Protein AF-A0A397RWB7-F1 (afdb_monomer_lite)

Foldseek 3Di:
DDLVVLVVLLVVCVVPPDPVSLVVCLVCVVVVLVNLQPPDPVSVLSCLVCLLVNLLVNVDPSSLVSNVNSLVPDPDPPRPNVSSVVSSVNSVVSRPPPPD

Sequence (100 aa):
MTKNEIKEVVDMALKDADINLLSYLVSDIKSTIEFVLESTDLEFNQMADYFEDIAYMSQSKEFVEAIRTRFINMEDHSLDLKYICEQINYAEEVFPQEEY

Radius of gyration: 13.01 Å; chains: 1; bounding box: 28×32×33 Å

pLDDT: mean 77.1, std 13.11, range [43.25, 93.75]

Organism: NCBI:txid2088

Secondary structure (DSSP, 8-state):
--HHHHHHHHHHHTTS--HHHHHHHHHTHHHHHHHHHH--HHHHHHHGGGHHHHHHHHT-HHHHHHHHHHHHT-S---S-HHHHHHHHHHHHHHS-----

Structure (mmCIF, N/CA/C/O backbone):
data_AF-A0A397RWB7-F1
#
_entry.id   AF-A0A397RWB7-F1
#
loop_
_atom_site.group_PDB
_atom_site.id
_atom_site.type_symbol
_atom_site.label_atom_id
_atom_site.label_alt_id
_atom_site.label_comp_id
_atom_site.label_asym_id
_atom_site.label_entity_id
_atom_site.label_seq_id
_atom_site.pdbx_PDB_ins_code
_atom_site.Cartn_x
_atom_site.Cartn_y
_atom_site.Cartn_z
_atom_site.occupancy
_atom_site.B_iso_or_equiv
_atom_site.auth_seq_id
_atom_site.auth_comp_id
_atom_site.auth_asym_id
_atom_site.auth_atom_id
_atom_site.pdbx_PDB_model_num
ATOM 1 N N . MET A 1 1 ? 1.916 -12.767 8.754 1.00 60.56 1 MET A N 1
ATOM 2 C CA . MET A 1 1 ? 2.302 -13.557 7.560 1.00 60.56 1 MET A CA 1
ATOM 3 C C . MET A 1 1 ? 3.756 -13.261 7.211 1.00 60.56 1 MET A C 1
ATOM 5 O O . MET A 1 1 ? 4.335 -12.342 7.775 1.00 60.56 1 MET A O 1
ATOM 9 N N . THR A 1 2 ? 4.378 -14.031 6.325 1.00 75.56 2 THR A N 1
ATOM 10 C CA . THR A 1 2 ? 5.713 -13.749 5.778 1.00 75.56 2 THR A CA 1
ATOM 11 C C . THR A 1 2 ? 5.604 -13.020 4.437 1.00 75.56 2 THR A C 1
ATOM 13 O O . THR A 1 2 ? 4.622 -13.167 3.711 1.00 75.56 2 THR A O 1
ATOM 16 N N . LYS A 1 3 ? 6.640 -12.258 4.067 1.00 70.94 3 LYS A N 1
ATOM 17 C CA . LYS A 1 3 ? 6.716 -11.521 2.791 1.00 70.94 3 LYS A CA 1
ATOM 18 C C . LYS A 1 3 ? 6.447 -12.397 1.557 1.00 70.94 3 LYS A C 1
ATOM 20 O O . LYS A 1 3 ? 5.811 -11.948 0.609 1.00 70.94 3 LYS A O 1
ATOM 25 N N . ASN A 1 4 ? 6.907 -13.649 1.585 1.00 76.62 4 ASN A N 1
ATOM 26 C CA . ASN A 1 4 ? 6.714 -14.591 0.481 1.00 76.62 4 ASN A CA 1
ATOM 27 C C . ASN A 1 4 ? 5.250 -15.029 0.340 1.00 76.62 4 ASN A C 1
ATOM 29 O O . ASN A 1 4 ? 4.775 -15.161 -0.780 1.00 76.62 4 ASN A O 1
ATOM 33 N N . GLU A 1 5 ? 4.526 -15.191 1.451 1.00 76.00 5 GLU A N 1
ATOM 34 C CA . GLU A 1 5 ? 3.103 -15.557 1.425 1.00 76.00 5 GLU A CA 1
ATOM 35 C C . GLU A 1 5 ? 2.249 -14.428 0.836 1.00 76.00 5 GLU A C 1
ATOM 37 O O . GLU A 1 5 ? 1.349 -14.694 0.049 1.00 76.00 5 GLU A O 1
ATOM 42 N N . ILE A 1 6 ? 2.561 -13.162 1.145 1.00 73.44 6 ILE A N 1
ATOM 43 C CA . ILE A 1 6 ? 1.861 -12.012 0.545 1.00 73.44 6 ILE A CA 1
ATOM 44 C C . ILE A 1 6 ? 2.115 -11.950 -0.959 1.00 73.44 6 ILE A C 1
ATOM 46 O O . ILE A 1 6 ? 1.180 -11.765 -1.734 1.00 73.44 6 ILE A O 1
ATOM 50 N N . LYS A 1 7 ? 3.364 -12.157 -1.381 1.00 75.38 7 LYS A N 1
ATOM 51 C CA . LYS A 1 7 ? 3.725 -12.149 -2.798 1.00 75.38 7 LYS A CA 1
ATOM 52 C C . LYS A 1 7 ? 2.992 -13.229 -3.593 1.00 75.38 7 LYS A C 1
ATOM 54 O O . LYS A 1 7 ? 2.427 -12.926 -4.636 1.00 75.38 7 LYS A O 1
ATOM 59 N N . GLU A 1 8 ? 2.958 -14.464 -3.094 1.00 77.62 8 GLU A N 1
ATOM 60 C CA . GLU A 1 8 ? 2.227 -15.558 -3.749 1.00 77.62 8 GLU A CA 1
ATOM 61 C C . GLU A 1 8 ? 0.727 -15.258 -3.867 1.00 77.62 8 GLU A C 1
ATOM 63 O O . GLU A 1 8 ? 0.105 -15.568 -4.882 1.00 77.62 8 GLU A O 1
ATOM 68 N N . VAL A 1 9 ? 0.159 -14.619 -2.846 1.00 72.44 9 VAL A N 1
ATOM 69 C CA . VAL A 1 9 ? -1.251 -14.226 -2.801 1.00 72.44 9 VAL A CA 1
ATOM 70 C C . VAL A 1 9 ? -1.559 -13.101 -3.803 1.00 72.44 9 VAL A C 1
ATOM 72 O O . VAL A 1 9 ? -2.552 -13.196 -4.525 1.00 72.44 9 VAL A O 1
ATOM 75 N N . VAL A 1 10 ? -0.685 -12.097 -3.935 1.00 71.06 10 VAL A N 1
ATOM 76 C CA . VAL A 1 10 ? -0.789 -11.048 -4.971 1.00 71.06 10 VAL A CA 1
ATOM 77 C C . VAL A 1 10 ? -0.630 -11.647 -6.377 1.00 71.06 10 VAL A C 1
ATOM 79 O O . VAL A 1 10 ? -1.448 -11.384 -7.257 1.00 71.06 10 VAL A O 1
ATOM 82 N N . ASP A 1 11 ? 0.352 -12.530 -6.583 1.00 71.38 11 ASP A N 1
ATOM 83 C CA . ASP A 1 11 ? 0.599 -13.204 -7.867 1.00 71.38 11 ASP A CA 1
ATOM 84 C C . ASP A 1 11 ? -0.559 -14.129 -8.300 1.00 71.38 11 ASP A C 1
ATOM 86 O O . ASP A 1 11 ? -0.780 -14.336 -9.500 1.00 71.38 11 ASP A O 1
ATOM 90 N N . MET A 1 12 ? -1.298 -14.711 -7.346 1.00 68.38 12 MET A N 1
ATOM 91 C CA . MET A 1 12 ? -2.522 -15.474 -7.621 1.00 68.38 12 MET A CA 1
ATOM 92 C C . MET A 1 12 ? -3.707 -14.567 -7.959 1.00 68.38 12 MET A C 1
ATOM 94 O O . MET A 1 12 ? -4.451 -14.870 -8.889 1.00 68.38 12 MET A O 1
ATOM 98 N N . ALA A 1 13 ? -3.877 -13.450 -7.256 1.00 63.31 13 ALA A N 1
ATOM 99 C CA . ALA A 1 13 ? -5.002 -12.544 -7.474 1.00 63.31 13 ALA A CA 1
ATOM 100 C C . ALA A 1 13 ? -4.936 -11.769 -8.797 1.00 63.31 13 ALA A C 1
ATOM 102 O O . ALA A 1 13 ? -5.970 -11.484 -9.397 1.00 63.31 13 ALA A O 1
ATOM 103 N N . LEU A 1 14 ? -3.729 -11.514 -9.314 1.00 61.41 14 LEU A N 1
ATOM 104 C CA . LEU A 1 14 ? -3.535 -10.993 -10.672 1.00 61.41 14 LEU A CA 1
ATOM 105 C C . LEU A 1 14 ? -4.039 -11.962 -11.765 1.00 61.41 14 LEU A C 1
ATOM 107 O O . LEU A 1 14 ? -4.136 -11.573 -12.929 1.00 61.41 14 LEU A O 1
ATOM 111 N N . LYS A 1 15 ? -4.335 -13.227 -11.420 1.00 58.22 15 LYS A N 1
ATOM 112 C CA . LYS A 1 15 ? -4.833 -14.254 -12.351 1.00 58.22 15 LYS A CA 1
ATOM 113 C C . LYS A 1 15 ? -6.329 -14.535 -12.222 1.00 58.22 15 LYS A C 1
ATOM 115 O O . LYS A 1 15 ? -6.935 -14.845 -13.240 1.00 58.22 15 LYS A O 1
ATOM 120 N N . ASP A 1 16 ? -6.909 -14.397 -11.032 1.00 54.88 16 ASP A N 1
ATOM 121 C CA . ASP A 1 16 ? -8.342 -14.564 -10.773 1.00 54.88 16 ASP A CA 1
ATOM 122 C C . ASP A 1 16 ? -8.795 -13.482 -9.776 1.00 54.88 16 ASP A C 1
ATOM 124 O O . ASP A 1 16 ? -8.401 -13.483 -8.609 1.00 54.88 16 ASP A O 1
ATOM 128 N N . ALA A 1 17 ? -9.588 -12.520 -10.254 1.00 52.66 17 ALA A N 1
ATOM 129 C CA . ALA A 1 17 ? -10.104 -11.416 -9.447 1.00 52.66 17 ALA A CA 1
ATOM 130 C C . ALA A 1 17 ? -11.059 -11.957 -8.376 1.00 52.66 17 ALA A C 1
ATOM 132 O O . ALA A 1 17 ? -12.120 -12.475 -8.727 1.00 52.66 17 ALA A O 1
ATOM 133 N N . ASP A 1 18 ? -10.710 -11.853 -7.089 1.00 53.75 18 ASP A N 1
ATOM 134 C CA . ASP A 1 18 ? -11.559 -12.454 -6.063 1.00 53.75 18 ASP A CA 1
ATOM 135 C C . ASP A 1 18 ? -11.532 -11.746 -4.702 1.00 53.75 18 ASP A C 1
ATOM 137 O O . ASP A 1 18 ? -10.483 -11.407 -4.151 1.00 53.75 18 ASP A O 1
ATOM 141 N N . ILE A 1 19 ? -12.728 -11.625 -4.118 1.00 55.91 19 ILE A N 1
ATOM 142 C CA . ILE A 1 19 ? -13.046 -11.090 -2.777 1.00 55.91 19 ILE A CA 1
ATOM 143 C C . ILE A 1 19 ? -12.175 -11.726 -1.675 1.00 55.91 19 ILE A C 1
ATOM 145 O O . ILE A 1 19 ? -11.926 -11.125 -0.626 1.00 55.91 19 ILE A O 1
ATOM 149 N N . ASN A 1 20 ? -11.667 -12.934 -1.929 1.00 69.62 20 ASN A N 1
ATOM 150 C CA . ASN A 1 20 ? -10.773 -13.654 -1.035 1.00 69.62 20 ASN A CA 1
ATOM 151 C C . ASN A 1 20 ? -9.440 -12.920 -0.822 1.00 69.62 20 ASN A C 1
ATOM 153 O O . ASN A 1 20 ? -8.995 -12.842 0.322 1.00 69.62 20 ASN A O 1
ATOM 157 N N . LEU A 1 21 ? -8.843 -12.3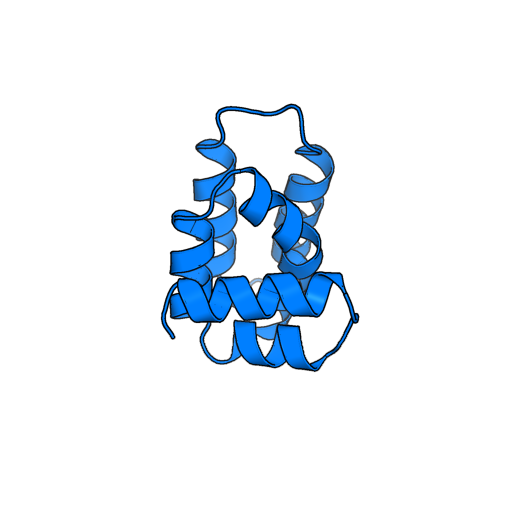17 -1.858 1.00 75.62 21 LEU A N 1
ATOM 158 C CA . LEU A 1 21 ? -7.572 -11.594 -1.726 1.00 75.62 21 LEU A CA 1
ATOM 159 C C . LEU A 1 21 ? -7.693 -10.445 -0.722 1.00 75.62 21 LEU A C 1
ATOM 161 O O . LEU A 1 21 ? -6.914 -10.359 0.226 1.00 75.62 21 LEU A O 1
ATOM 165 N N . LEU A 1 22 ? -8.679 -9.571 -0.929 1.00 81.56 22 LEU A N 1
ATOM 166 C CA . LEU A 1 22 ? -8.880 -8.389 -0.095 1.00 81.56 22 LEU A CA 1
ATOM 167 C C . LEU A 1 22 ? -9.122 -8.788 1.359 1.00 81.56 22 LEU A C 1
ATOM 169 O O . LEU A 1 22 ? -8.515 -8.226 2.268 1.00 81.56 22 LEU A O 1
ATOM 173 N N . SER A 1 23 ? -9.933 -9.827 1.584 1.00 81.25 23 SER A N 1
ATOM 174 C CA . SER A 1 23 ? -10.166 -10.351 2.930 1.00 81.25 23 SER A CA 1
ATOM 175 C C . SER A 1 23 ? -8.878 -10.845 3.602 1.00 81.25 23 SER A C 1
ATOM 177 O O . SER A 1 23 ? -8.673 -10.583 4.787 1.00 81.25 23 SER A O 1
ATOM 179 N N . TYR A 1 24 ? -7.972 -11.479 2.848 1.00 81.69 24 TYR A N 1
ATOM 180 C CA . TYR A 1 24 ? -6.670 -11.922 3.345 1.00 81.69 24 TYR A CA 1
ATOM 181 C C . TYR A 1 24 ? -5.758 -10.739 3.690 1.00 81.69 24 TYR A C 1
ATOM 183 O O . TYR A 1 24 ? -5.231 -10.689 4.803 1.00 81.69 24 TYR A O 1
ATOM 191 N N . LEU A 1 25 ? -5.618 -9.763 2.788 1.00 85.62 25 LEU A N 1
ATOM 192 C CA . LEU A 1 25 ? -4.760 -8.586 2.984 1.00 85.62 25 LEU A CA 1
ATOM 193 C C . LEU A 1 25 ? -5.232 -7.707 4.150 1.00 85.62 25 LEU A C 1
ATOM 195 O O . LEU A 1 25 ? -4.414 -7.167 4.896 1.00 85.62 25 LEU A O 1
ATOM 199 N N . VAL A 1 26 ? -6.546 -7.603 4.344 1.00 86.62 26 VAL A N 1
ATOM 200 C CA . VAL A 1 26 ? -7.145 -6.862 5.461 1.00 86.62 26 VAL A CA 1
ATOM 201 C C . VAL A 1 26 ? -7.016 -7.636 6.776 1.00 86.62 26 VAL A C 1
ATOM 203 O O . VAL A 1 26 ? -6.798 -7.024 7.822 1.00 86.62 26 VAL A O 1
ATOM 206 N N . SER A 1 27 ? -7.108 -8.974 6.748 1.00 89.25 27 SER A N 1
ATOM 207 C CA . SER A 1 27 ? -7.016 -9.803 7.961 1.00 89.25 27 SER A CA 1
ATOM 208 C C . SER A 1 27 ? -5.665 -9.697 8.678 1.00 89.25 27 SER A C 1
ATOM 210 O O . SER A 1 27 ? -5.617 -9.808 9.903 1.00 89.25 27 SER A O 1
ATOM 212 N N . ASP A 1 28 ? -4.587 -9.427 7.934 1.00 90.62 28 ASP A N 1
ATOM 213 C CA . ASP A 1 28 ? -3.243 -9.181 8.463 1.00 90.62 28 ASP A CA 1
ATOM 214 C C . ASP A 1 28 ? -2.685 -7.852 7.935 1.00 90.62 28 ASP A C 1
ATOM 216 O O . ASP A 1 28 ? -1.644 -7.785 7.277 1.00 90.62 28 ASP A O 1
ATOM 220 N N . ILE A 1 29 ? -3.404 -6.764 8.235 1.00 92.12 29 ILE A N 1
ATOM 221 C CA . ILE A 1 29 ? -3.066 -5.421 7.745 1.00 92.12 29 ILE A CA 1
ATOM 222 C C . ILE A 1 29 ? -1.638 -4.987 8.109 1.00 92.12 29 ILE A C 1
ATOM 224 O O . ILE A 1 29 ? -1.021 -4.231 7.366 1.00 92.12 29 ILE A O 1
ATOM 228 N N . LYS A 1 30 ? -1.072 -5.490 9.215 1.00 92.56 30 LYS A N 1
ATOM 229 C CA . LYS A 1 30 ? 0.309 -5.183 9.615 1.00 92.56 30 LYS A CA 1
ATOM 230 C C . LYS A 1 30 ? 1.323 -5.762 8.639 1.00 92.56 30 LYS A C 1
ATOM 232 O O . LYS A 1 30 ? 2.179 -5.026 8.159 1.00 92.56 30 LYS A O 1
ATOM 237 N N . SER A 1 31 ? 1.212 -7.050 8.312 1.00 90.69 31 SER A N 1
ATOM 238 C CA . SER A 1 31 ? 2.097 -7.647 7.310 1.00 90.69 31 SER A CA 1
ATOM 239 C C . SER A 1 31 ? 1.872 -7.031 5.924 1.00 90.69 31 SER A C 1
ATOM 241 O O . SER A 1 31 ? 2.827 -6.862 5.171 1.00 90.69 31 SER A O 1
ATOM 243 N N . THR A 1 32 ? 0.641 -6.627 5.603 1.00 92.06 32 THR A N 1
ATOM 244 C CA . THR A 1 32 ? 0.326 -5.894 4.366 1.00 92.06 32 THR A CA 1
ATOM 245 C C . THR A 1 32 ? 1.031 -4.531 4.308 1.00 92.06 32 THR A C 1
ATOM 247 O O . THR A 1 32 ? 1.604 -4.182 3.278 1.00 92.06 32 THR A O 1
ATOM 250 N N . ILE A 1 33 ? 1.067 -3.782 5.415 1.00 93.56 33 ILE A N 1
ATOM 251 C CA . ILE A 1 33 ? 1.816 -2.519 5.538 1.00 93.56 33 ILE A CA 1
ATOM 252 C C . ILE A 1 33 ? 3.320 -2.736 5.338 1.00 93.56 33 ILE A C 1
ATOM 254 O O . ILE A 1 33 ? 3.951 -2.015 4.564 1.00 93.56 33 ILE A O 1
ATOM 258 N N . GLU A 1 34 ? 3.897 -3.736 6.009 1.00 93.75 34 GLU A N 1
ATOM 259 C CA . GLU A 1 34 ? 5.318 -4.082 5.866 1.00 93.75 34 GLU A CA 1
ATOM 260 C C . GLU A 1 34 ? 5.654 -4.448 4.416 1.00 93.75 34 GLU A C 1
ATOM 262 O O . GLU A 1 34 ? 6.646 -3.972 3.864 1.00 93.75 34 GLU A O 1
ATOM 267 N N . PHE A 1 35 ? 4.789 -5.231 3.766 1.00 91.56 35 PHE A N 1
ATOM 268 C CA . PHE A 1 35 ? 4.948 -5.568 2.357 1.00 91.56 35 PHE A CA 1
ATOM 269 C C . PHE A 1 35 ? 4.943 -4.322 1.471 1.00 91.56 35 PHE A C 1
ATOM 271 O O . PHE A 1 35 ? 5.844 -4.177 0.651 1.00 91.56 35 PHE A O 1
ATOM 278 N N . VAL A 1 36 ? 3.990 -3.401 1.656 1.00 92.00 36 VAL A N 1
ATOM 279 C CA . VAL A 1 36 ? 3.939 -2.145 0.893 1.00 92.00 36 VAL A CA 1
ATOM 280 C C . VAL A 1 36 ? 5.252 -1.373 1.026 1.00 92.00 36 VAL A C 1
ATOM 282 O O . VAL A 1 36 ? 5.837 -0.990 0.013 1.00 92.00 36 VAL A O 1
ATOM 285 N N . LEU A 1 37 ? 5.762 -1.205 2.246 1.00 92.69 37 LEU A N 1
ATOM 286 C CA . LEU A 1 37 ? 6.992 -0.450 2.501 1.00 92.69 37 LEU A CA 1
ATOM 287 C C . LEU A 1 37 ? 8.245 -1.097 1.893 1.00 92.69 37 LEU A C 1
ATOM 289 O O . LEU A 1 37 ? 9.157 -0.383 1.480 1.00 92.69 37 LEU A O 1
ATOM 293 N N . GLU A 1 38 ? 8.296 -2.427 1.824 1.00 92.31 38 GLU A N 1
ATOM 294 C CA . GLU A 1 38 ? 9.468 -3.172 1.348 1.00 92.31 38 GLU A CA 1
ATOM 295 C C . GLU A 1 38 ? 9.331 -3.764 -0.065 1.00 92.31 38 GLU A C 1
ATOM 297 O O . GLU A 1 38 ? 10.204 -4.526 -0.509 1.00 92.31 38 GLU A O 1
ATOM 302 N N . SER A 1 39 ? 8.213 -3.501 -0.737 1.00 88.88 39 SER A N 1
ATOM 303 C CA . SER A 1 39 ? 7.921 -3.996 -2.081 1.00 88.88 39 SER A CA 1
ATOM 304 C C . SER A 1 39 ? 8.829 -3.341 -3.120 1.00 88.88 39 SER A C 1
ATOM 306 O O . SER A 1 39 ? 9.246 -2.186 -2.983 1.00 88.88 39 SER A O 1
ATOM 308 N N . THR A 1 40 ? 9.144 -4.068 -4.190 1.00 89.19 40 THR A N 1
ATOM 309 C CA . THR A 1 40 ? 9.759 -3.472 -5.387 1.00 89.19 40 THR A CA 1
ATOM 310 C C . THR A 1 40 ? 8.780 -2.515 -6.075 1.00 89.19 40 THR A C 1
ATOM 312 O O . THR A 1 40 ? 7.575 -2.619 -5.869 1.00 89.19 40 THR A O 1
ATOM 315 N N . ASP A 1 41 ? 9.270 -1.596 -6.916 1.00 86.50 41 ASP A N 1
ATOM 316 C CA . ASP A 1 41 ? 8.389 -0.662 -7.645 1.00 86.50 41 ASP A CA 1
ATOM 317 C C . ASP A 1 41 ? 7.338 -1.415 -8.484 1.00 86.50 41 ASP A C 1
ATOM 319 O O . ASP A 1 41 ? 6.182 -1.009 -8.554 1.00 86.50 41 ASP A O 1
ATOM 323 N N . LEU A 1 42 ? 7.716 -2.557 -9.072 1.00 83.69 42 LEU A N 1
ATOM 324 C CA . LEU A 1 42 ? 6.799 -3.410 -9.829 1.00 83.69 42 LEU A CA 1
ATOM 325 C C . LEU A 1 42 ? 5.686 -3.993 -8.946 1.00 83.69 42 LEU A C 1
ATOM 327 O O . LEU A 1 42 ? 4.518 -3.899 -9.310 1.00 83.69 42 LEU A O 1
ATOM 331 N N . GLU A 1 43 ? 6.043 -4.580 -7.803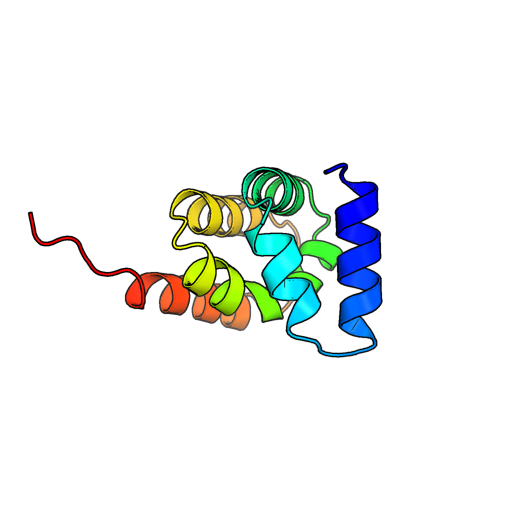 1.00 85.50 43 GLU A N 1
ATOM 332 C CA . GLU A 1 43 ? 5.080 -5.184 -6.870 1.00 85.50 43 GLU A CA 1
ATOM 333 C C . GLU A 1 43 ? 4.139 -4.129 -6.276 1.00 85.50 43 GLU A C 1
ATOM 335 O O . GLU A 1 43 ? 2.938 -4.365 -6.172 1.00 85.50 43 GLU A O 1
ATOM 340 N N . PHE A 1 44 ? 4.668 -2.950 -5.938 1.00 87.75 44 PHE A N 1
ATOM 341 C CA . PHE A 1 44 ? 3.872 -1.825 -5.455 1.00 87.75 44 PHE A CA 1
ATOM 342 C C . PHE A 1 44 ? 2.823 -1.396 -6.486 1.00 87.75 44 PHE A C 1
ATOM 344 O O . PHE A 1 44 ? 1.649 -1.256 -6.153 1.00 87.75 44 PHE A O 1
ATOM 351 N N . ASN A 1 45 ? 3.231 -1.257 -7.750 1.00 82.81 45 ASN A N 1
ATOM 352 C CA . ASN A 1 45 ? 2.332 -0.881 -8.839 1.00 82.81 45 ASN A CA 1
ATOM 353 C C . ASN A 1 45 ? 1.269 -1.946 -9.113 1.00 82.81 45 ASN A C 1
ATOM 355 O O . ASN A 1 45 ? 0.112 -1.610 -9.326 1.00 82.81 45 ASN A O 1
ATOM 359 N N . GLN A 1 46 ? 1.636 -3.228 -9.079 1.00 82.69 46 GLN A N 1
ATOM 360 C CA . GLN A 1 46 ? 0.678 -4.328 -9.235 1.00 82.69 46 GLN A CA 1
ATOM 361 C C . GLN A 1 46 ? -0.370 -4.361 -8.120 1.00 82.69 46 GLN A C 1
ATOM 363 O O . GLN A 1 46 ? -1.479 -4.840 -8.330 1.00 82.69 46 GLN A O 1
ATOM 368 N N . MET A 1 47 ? -0.017 -3.871 -6.933 1.00 83.81 47 MET A N 1
ATOM 369 C CA . MET A 1 47 ? -0.911 -3.831 -5.784 1.00 83.81 47 MET A CA 1
ATOM 370 C C . MET A 1 47 ?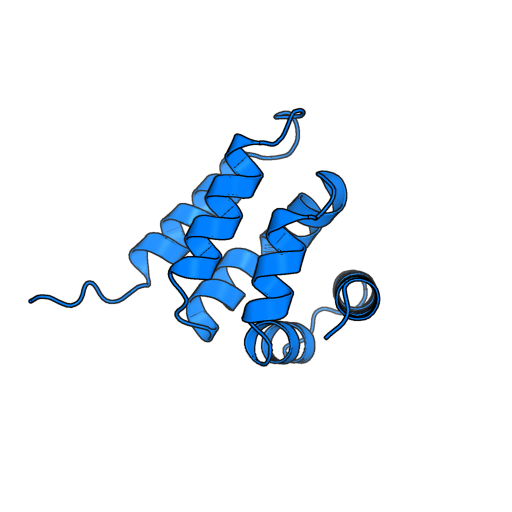 -1.793 -2.573 -5.752 1.00 83.81 47 MET A C 1
ATOM 372 O O . MET A 1 47 ? -2.752 -2.535 -4.981 1.00 83.81 47 MET A O 1
ATOM 376 N N . ALA A 1 48 ? -1.498 -1.566 -6.584 1.00 84.81 48 ALA A N 1
ATOM 377 C CA . ALA A 1 48 ? -2.187 -0.278 -6.577 1.00 84.81 48 ALA A CA 1
ATOM 378 C C . ALA A 1 48 ? -3.700 -0.402 -6.800 1.00 84.81 48 ALA A C 1
ATOM 380 O O . ALA A 1 48 ? -4.460 0.305 -6.141 1.00 84.81 48 ALA A O 1
ATOM 381 N N . ASP A 1 49 ? -4.119 -1.360 -7.631 1.00 82.88 49 ASP A N 1
ATOM 382 C CA . ASP A 1 49 ? -5.528 -1.666 -7.914 1.00 82.88 49 ASP A CA 1
ATOM 383 C C . ASP A 1 49 ? -6.326 -2.078 -6.664 1.00 82.88 49 ASP A C 1
ATOM 385 O O . ASP A 1 49 ? -7.552 -2.019 -6.662 1.00 82.88 49 ASP A O 1
ATOM 389 N N . TYR A 1 50 ? -5.644 -2.491 -5.592 1.00 85.19 50 TYR A N 1
ATOM 390 C CA . TYR A 1 50 ? -6.268 -2.934 -4.346 1.00 85.19 50 TYR A CA 1
ATOM 391 C C . TYR A 1 50 ? -6.153 -1.907 -3.215 1.00 85.19 50 TYR A C 1
ATOM 393 O O . TYR A 1 50 ? -6.685 -2.139 -2.131 1.00 85.19 50 TYR A O 1
ATOM 401 N N . PHE A 1 51 ? -5.441 -0.792 -3.404 1.00 87.81 51 PHE A N 1
ATOM 402 C CA . PHE A 1 51 ? -5.183 0.157 -2.316 1.00 87.81 51 PHE A CA 1
ATOM 403 C C . PHE A 1 51 ? -6.456 0.809 -1.787 1.00 87.81 51 PHE A C 1
ATOM 405 O O . PHE A 1 51 ? -6.614 0.894 -0.569 1.00 87.81 51 PHE A O 1
ATOM 412 N N . GLU A 1 52 ? -7.359 1.221 -2.677 1.00 84.75 52 GLU A N 1
ATOM 413 C CA . GLU A 1 52 ? -8.665 1.768 -2.305 1.00 84.75 52 GLU A CA 1
ATOM 414 C C . GLU A 1 52 ? -9.456 0.768 -1.454 1.00 84.75 52 GLU A C 1
ATOM 416 O O . GLU A 1 52 ? -9.838 1.082 -0.324 1.00 84.75 52 GLU A O 1
ATOM 421 N N . ASP A 1 53 ? -9.632 -0.455 -1.955 1.00 86.00 53 ASP A N 1
ATOM 422 C CA . ASP A 1 53 ? -10.414 -1.489 -1.281 1.00 86.00 53 ASP A CA 1
ATOM 423 C C . ASP A 1 53 ? -9.803 -1.892 0.064 1.00 86.00 53 ASP A C 1
ATOM 425 O O . ASP A 1 53 ? -10.518 -2.013 1.059 1.00 86.00 53 ASP A O 1
ATOM 429 N N . ILE A 1 54 ? -8.479 -2.073 0.136 1.00 87.31 54 ILE A N 1
ATOM 430 C CA . ILE A 1 54 ? -7.799 -2.425 1.389 1.00 87.31 54 ILE A CA 1
ATOM 431 C C . ILE A 1 54 ? -7.936 -1.283 2.393 1.00 87.31 54 ILE A C 1
ATOM 433 O O . ILE A 1 54 ? -8.295 -1.542 3.540 1.00 87.31 54 ILE A O 1
ATOM 437 N N . ALA A 1 55 ? -7.699 -0.033 1.983 1.00 86.75 55 ALA A N 1
ATOM 438 C CA . ALA A 1 55 ? -7.825 1.118 2.871 1.00 86.75 55 ALA A CA 1
ATOM 439 C C . ALA A 1 55 ? -9.263 1.278 3.383 1.00 86.75 55 ALA A C 1
ATOM 441 O O . ALA A 1 55 ? -9.468 1.492 4.581 1.00 86.75 55 ALA A O 1
ATOM 442 N N . TYR A 1 56 ? -10.253 1.098 2.504 1.00 84.00 56 TYR A N 1
ATOM 443 C CA . TYR A 1 56 ? -11.667 1.137 2.854 1.00 84.00 56 TYR A CA 1
ATOM 444 C C . TYR A 1 56 ? -12.061 -0.002 3.803 1.00 84.00 56 TYR A C 1
ATOM 446 O O . TYR A 1 56 ? -12.706 0.233 4.823 1.00 84.00 56 TYR A O 1
ATOM 454 N N . MET A 1 57 ? -11.666 -1.240 3.513 1.00 87.06 57 MET A N 1
ATOM 455 C CA . MET A 1 57 ? -12.044 -2.401 4.321 1.00 87.06 57 MET A CA 1
ATOM 456 C C . MET A 1 57 ? -11.305 -2.454 5.660 1.00 87.06 57 MET A C 1
ATOM 458 O O . MET A 1 57 ? -11.889 -2.862 6.664 1.00 87.06 57 MET A O 1
ATOM 462 N N . SER A 1 58 ? -10.031 -2.058 5.696 1.00 87.69 58 SER A N 1
ATOM 463 C CA . SER A 1 58 ? -9.226 -2.085 6.917 1.00 87.69 58 SER A CA 1
ATOM 464 C C . SER A 1 58 ? -9.415 -0.841 7.782 1.00 87.69 58 SER A C 1
ATOM 466 O O . SER A 1 58 ? -9.038 -0.875 8.952 1.00 87.69 58 SER A O 1
ATOM 468 N N . GLN A 1 59 ? -9.907 0.267 7.207 1.00 85.31 59 GLN A N 1
ATOM 469 C CA . GLN A 1 59 ? -9.985 1.583 7.854 1.00 85.31 59 GLN A CA 1
ATOM 470 C C . G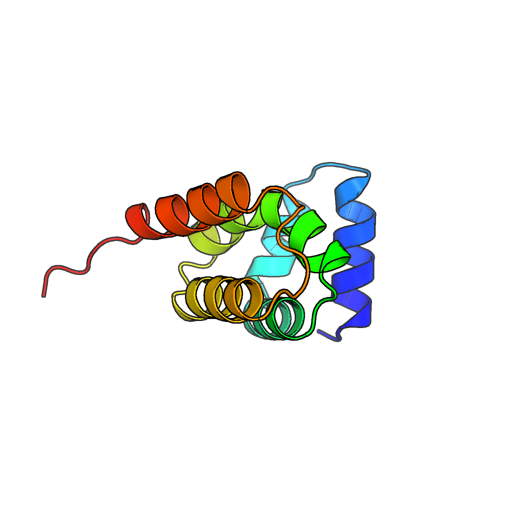LN A 1 59 ? -8.656 1.962 8.542 1.00 85.31 59 GLN A C 1
ATOM 472 O O . GLN A 1 59 ? -8.631 2.519 9.641 1.00 85.31 59 GLN A O 1
ATOM 477 N N . SER A 1 60 ? -7.522 1.655 7.898 1.00 86.38 60 SER A N 1
ATOM 478 C CA . SER A 1 60 ? -6.189 1.840 8.487 1.00 86.38 60 SER A CA 1
ATOM 479 C C . SER A 1 60 ? -5.505 3.087 7.938 1.00 86.38 60 SER A C 1
ATOM 481 O O . SER A 1 60 ? -5.073 3.113 6.786 1.00 86.38 60 SER A O 1
ATOM 483 N N . LYS A 1 61 ? -5.337 4.105 8.789 1.00 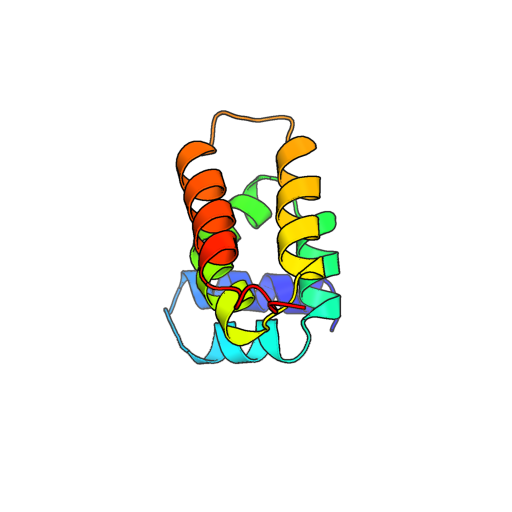86.56 61 LYS A N 1
ATOM 484 C CA . LYS A 1 61 ? -4.547 5.303 8.455 1.00 86.56 61 LYS A CA 1
ATOM 485 C C . LYS A 1 61 ? -3.071 4.966 8.224 1.00 86.56 61 LYS A C 1
ATOM 487 O O . LYS A 1 61 ? -2.465 5.491 7.296 1.00 86.56 61 LYS A O 1
ATOM 492 N N . GLU A 1 62 ? -2.524 4.035 9.009 1.00 90.12 62 GLU A N 1
ATOM 493 C CA . GLU A 1 62 ? -1.136 3.565 8.873 1.00 90.12 62 GLU A CA 1
ATOM 494 C C . GLU A 1 62 ? -0.882 2.931 7.496 1.00 90.12 62 GLU A C 1
ATOM 496 O O . GLU A 1 62 ? 0.196 3.085 6.927 1.00 90.12 62 GLU A O 1
ATOM 501 N N . PHE A 1 63 ? -1.887 2.262 6.920 1.00 91.50 63 PHE A N 1
ATOM 502 C CA . PHE A 1 63 ? -1.788 1.701 5.572 1.00 91.50 63 PHE A CA 1
ATOM 503 C C . PHE A 1 63 ? -1.693 2.781 4.494 1.00 91.50 63 PHE A C 1
ATOM 505 O O . PHE A 1 63 ? -0.821 2.716 3.629 1.00 91.50 63 PHE A O 1
ATOM 512 N N . VAL A 1 64 ? -2.511 3.826 4.588 1.00 88.38 64 VAL A N 1
ATOM 513 C CA . VAL A 1 64 ? -2.437 4.967 3.664 1.00 88.38 64 VAL A CA 1
ATOM 514 C C . VAL A 1 64 ? -1.097 5.698 3.777 1.00 88.38 64 VAL A C 1
ATOM 516 O O . VAL A 1 64 ? -0.488 6.059 2.767 1.00 88.38 64 VAL A O 1
ATOM 519 N N . GLU A 1 65 ? -0.596 5.889 4.997 1.00 90.06 65 GLU A N 1
ATOM 520 C CA . GLU A 1 65 ? 0.724 6.483 5.232 1.00 90.06 65 GLU A CA 1
ATOM 521 C C . GLU A 1 65 ? 1.863 5.624 4.667 1.00 90.06 65 GLU A C 1
ATOM 523 O O . GLU A 1 65 ? 2.834 6.164 4.124 1.00 90.06 65 GLU A O 1
ATOM 528 N N . ALA A 1 66 ? 1.736 4.297 4.731 1.00 90.94 66 ALA A N 1
ATOM 529 C CA . ALA A 1 66 ? 2.691 3.371 4.137 1.00 90.94 66 ALA A CA 1
ATOM 530 C C . ALA A 1 66 ? 2.725 3.486 2.608 1.00 90.94 66 ALA A C 1
ATOM 532 O O . ALA A 1 66 ? 3.812 3.594 2.034 1.00 90.94 66 ALA A O 1
ATOM 533 N N . ILE A 1 67 ? 1.557 3.556 1.957 1.00 90.38 67 ILE A N 1
ATOM 534 C CA . ILE A 1 67 ? 1.456 3.775 0.506 1.00 90.38 67 ILE A CA 1
ATOM 535 C C . ILE A 1 67 ? 2.155 5.084 0.123 1.00 90.38 67 ILE A C 1
ATOM 537 O O . ILE A 1 67 ? 2.999 5.099 -0.771 1.00 90.38 67 ILE A O 1
ATOM 541 N N . ARG A 1 68 ? 1.868 6.181 0.835 1.00 86.06 68 ARG A N 1
ATOM 542 C CA . ARG A 1 68 ? 2.496 7.492 0.591 1.00 86.06 68 ARG A CA 1
ATOM 543 C C . ARG A 1 68 ? 4.003 7.464 0.750 1.00 86.06 68 ARG A C 1
ATOM 545 O O . ARG A 1 68 ? 4.727 7.984 -0.094 1.00 86.06 68 ARG A O 1
ATOM 552 N N . THR A 1 69 ? 4.470 6.862 1.837 1.00 89.94 69 THR A N 1
ATOM 553 C CA . THR A 1 69 ? 5.897 6.749 2.134 1.00 89.94 69 THR A CA 1
ATOM 554 C C . THR A 1 69 ? 6.600 5.961 1.037 1.00 89.94 69 THR A C 1
ATOM 556 O O . THR A 1 69 ? 7.646 6.385 0.548 1.00 89.94 69 THR A O 1
ATOM 559 N N . ARG A 1 70 ? 6.012 4.841 0.601 1.00 89.25 70 ARG A N 1
ATOM 560 C CA . ARG A 1 70 ? 6.583 4.032 -0.473 1.00 89.25 70 ARG A CA 1
ATOM 561 C C . ARG A 1 70 ? 6.603 4.774 -1.805 1.00 89.25 70 ARG A C 1
ATOM 563 O O . ARG A 1 70 ? 7.633 4.739 -2.475 1.00 89.25 70 ARG A O 1
ATOM 570 N N . PHE A 1 71 ? 5.511 5.462 -2.137 1.00 84.69 71 PHE A N 1
ATOM 571 C CA . PHE A 1 71 ? 5.351 6.267 -3.347 1.00 84.69 71 PHE A CA 1
ATOM 572 C C . PHE A 1 71 ? 6.400 7.382 -3.455 1.00 84.69 71 PHE A C 1
ATOM 574 O O . PHE A 1 71 ? 7.030 7.540 -4.495 1.00 84.69 71 PHE A O 1
ATOM 581 N N . ILE A 1 72 ? 6.643 8.121 -2.365 1.00 84.38 72 ILE A N 1
ATOM 582 C CA . ILE A 1 72 ? 7.666 9.184 -2.314 1.00 84.38 72 ILE A CA 1
ATOM 583 C C . ILE A 1 72 ? 9.076 8.624 -2.557 1.00 84.38 72 ILE A C 1
ATOM 585 O O . ILE A 1 72 ? 9.922 9.315 -3.118 1.00 84.38 72 ILE A O 1
ATOM 589 N N . ASN A 1 73 ? 9.322 7.379 -2.146 1.00 84.38 73 ASN A N 1
ATOM 590 C CA . ASN A 1 73 ? 10.619 6.718 -2.263 1.00 84.38 73 ASN A CA 1
ATOM 591 C C . ASN A 1 73 ? 10.813 5.948 -3.585 1.00 84.38 73 ASN A C 1
ATOM 593 O O . ASN A 1 73 ? 11.844 5.299 -3.744 1.00 84.38 73 ASN A O 1
ATOM 597 N N . MET A 1 74 ? 9.850 5.972 -4.516 1.00 81.06 74 MET A N 1
ATOM 598 C CA . MET A 1 74 ? 10.012 5.341 -5.834 1.00 81.06 74 MET A CA 1
ATOM 599 C C . MET A 1 74 ? 11.009 6.131 -6.688 1.00 81.06 74 MET A C 1
ATOM 601 O O . MET A 1 74 ? 10.879 7.345 -6.831 1.00 81.06 74 MET A O 1
ATOM 605 N N . GLU A 1 75 ? 11.987 5.440 -7.278 1.00 71.44 75 GLU A N 1
ATOM 606 C CA . GLU A 1 75 ? 12.967 6.057 -8.185 1.00 71.44 75 GLU A CA 1
ATOM 607 C C . GLU A 1 75 ? 12.397 6.240 -9.600 1.00 71.44 75 GLU A C 1
ATOM 609 O O . GLU A 1 75 ? 12.776 7.179 -10.307 1.00 71.44 75 GLU A O 1
ATOM 614 N N . ASP A 1 76 ? 11.472 5.363 -10.011 1.00 64.56 76 ASP A N 1
ATOM 615 C CA . ASP A 1 76 ? 10.828 5.405 -11.320 1.00 64.56 76 ASP A CA 1
ATOM 616 C C . ASP A 1 76 ? 9.380 5.911 -11.229 1.00 64.56 76 ASP A C 1
ATOM 618 O O . ASP A 1 76 ? 8.455 5.230 -10.788 1.00 64.56 76 ASP A O 1
ATOM 622 N N . HIS A 1 77 ? 9.194 7.143 -11.691 1.00 58.75 77 HIS A N 1
ATOM 623 C CA . HIS A 1 77 ? 7.918 7.850 -11.755 1.00 58.75 77 HIS A CA 1
ATOM 624 C C . HIS A 1 77 ? 7.162 7.632 -13.082 1.00 58.75 77 HIS A C 1
ATOM 626 O O . HIS A 1 77 ? 6.165 8.306 -13.343 1.00 58.75 77 HIS A O 1
ATOM 632 N N . SER A 1 78 ? 7.645 6.738 -13.957 1.00 58.62 78 SER A N 1
ATOM 633 C CA . SER A 1 78 ? 7.043 6.480 -15.274 1.00 58.62 78 SER A CA 1
ATOM 634 C C . SER A 1 78 ? 5.819 5.559 -15.241 1.00 58.62 78 SER A C 1
ATOM 636 O O . SER A 1 78 ? 5.099 5.467 -16.238 1.00 58.62 78 SER A O 1
ATOM 638 N N . LEU A 1 79 ? 5.544 4.921 -14.101 1.00 55.09 79 LEU A N 1
ATOM 639 C CA . LEU A 1 79 ? 4.394 4.043 -13.904 1.00 55.09 79 LEU A CA 1
ATOM 640 C C . LEU A 1 79 ? 3.307 4.772 -13.115 1.00 55.09 79 LEU A C 1
ATOM 642 O O . LEU A 1 79 ? 3.454 5.042 -11.930 1.00 55.09 79 LEU A O 1
ATOM 646 N N . ASP A 1 80 ? 2.271 5.154 -13.862 1.00 66.06 80 ASP A N 1
ATOM 647 C CA . ASP A 1 80 ? 0.968 5.719 -13.491 1.00 66.06 80 ASP A CA 1
ATOM 648 C C . ASP A 1 80 ? 0.819 6.329 -12.081 1.00 66.06 80 ASP A C 1
ATOM 650 O O . ASP A 1 80 ? -0.122 6.054 -11.337 1.00 66.06 80 ASP A O 1
ATOM 654 N N . LEU A 1 81 ? 1.735 7.233 -11.716 1.00 64.31 81 LEU A N 1
ATOM 655 C CA . LEU A 1 81 ? 1.689 7.949 -10.439 1.00 64.31 81 LEU A CA 1
ATOM 656 C C . LEU A 1 81 ? 0.356 8.662 -10.221 1.00 64.31 81 LEU A C 1
ATOM 658 O O . LEU A 1 81 ? -0.091 8.821 -9.090 1.00 64.31 81 LEU A O 1
ATOM 662 N N . LYS A 1 82 ? -0.260 9.122 -11.315 1.00 68.75 82 LYS A N 1
ATOM 663 C CA . LYS A 1 82 ? -1.554 9.789 -11.282 1.00 68.75 82 LYS A CA 1
ATOM 664 C C . LYS A 1 82 ? -2.630 8.837 -10.764 1.00 68.75 82 LYS A C 1
ATOM 666 O O . LYS A 1 82 ? -3.359 9.225 -9.858 1.00 68.75 82 LYS A O 1
ATOM 671 N N . TYR A 1 83 ? -2.676 7.614 -11.287 1.00 76.00 83 TYR A N 1
ATOM 672 C CA . TYR A 1 83 ? -3.581 6.578 -10.804 1.00 76.00 83 TYR A CA 1
ATOM 673 C C . TYR A 1 83 ? -3.347 6.283 -9.315 1.00 76.00 83 TYR A C 1
ATOM 675 O O . TYR A 1 83 ? -4.280 6.343 -8.521 1.00 76.00 83 TYR A O 1
ATOM 683 N N . ILE A 1 84 ? -2.093 6.092 -8.896 1.00 71.25 84 ILE A N 1
ATOM 684 C CA . ILE A 1 84 ? -1.765 5.810 -7.487 1.00 71.25 84 ILE A CA 1
ATOM 685 C C . ILE A 1 84 ? -2.159 6.980 -6.570 1.00 71.25 84 ILE A C 1
ATOM 687 O O . ILE A 1 84 ? -2.726 6.769 -5.500 1.00 71.25 84 ILE A O 1
ATOM 691 N N . CYS A 1 85 ? -1.912 8.226 -6.984 1.00 71.81 85 CYS A N 1
ATOM 692 C CA . CYS A 1 85 ? -2.368 9.406 -6.251 1.00 71.81 85 CYS A CA 1
ATOM 693 C C . CYS A 1 85 ? -3.896 9.474 -6.146 1.00 71.81 85 CYS A C 1
ATOM 695 O O . CYS A 1 85 ? -4.403 9.856 -5.095 1.00 71.81 85 CYS A O 1
ATOM 697 N N . GLU A 1 86 ? -4.630 9.120 -7.203 1.00 80.00 86 GLU A N 1
ATOM 698 C CA . GLU A 1 86 ? -6.097 9.070 -7.182 1.00 80.00 86 GLU A CA 1
ATOM 699 C C . GLU A 1 86 ? -6.602 8.021 -6.183 1.00 80.00 86 GLU A C 1
ATOM 701 O O 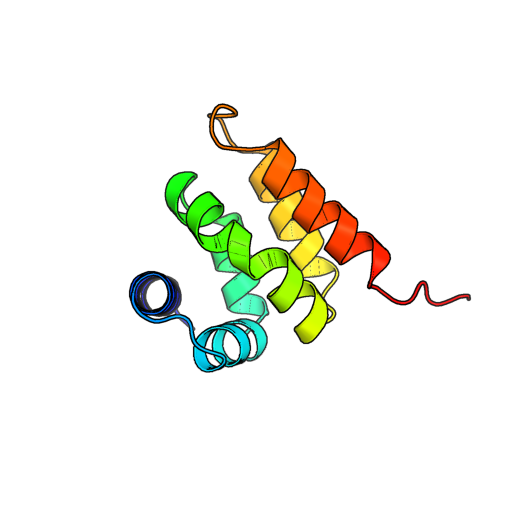. GLU A 1 86 ? -7.481 8.335 -5.383 1.00 80.00 86 GLU A O 1
ATOM 706 N N . GLN A 1 87 ? -5.987 6.836 -6.143 1.00 75.94 87 GLN A N 1
ATOM 707 C CA . GLN A 1 87 ? -6.315 5.784 -5.173 1.00 75.94 87 GLN A CA 1
ATOM 708 C C . GLN A 1 87 ? -6.041 6.222 -3.724 1.00 75.94 87 GLN A C 1
ATOM 710 O O . GLN A 1 87 ? -6.873 6.015 -2.842 1.00 75.94 87 GLN A O 1
ATOM 715 N N . ILE A 1 88 ? -4.908 6.893 -3.474 1.00 72.25 88 ILE A N 1
ATOM 716 C CA . ILE A 1 88 ? -4.580 7.451 -2.150 1.00 72.25 88 ILE A CA 1
ATOM 717 C C . ILE A 1 88 ? -5.601 8.516 -1.741 1.00 72.25 88 ILE A C 1
ATOM 719 O O . ILE A 1 88 ? -6.100 8.473 -0.621 1.00 72.25 88 ILE A O 1
ATOM 723 N N . ASN A 1 89 ? -5.894 9.475 -2.624 1.00 75.25 89 ASN A N 1
ATOM 724 C CA . ASN A 1 89 ? -6.811 10.576 -2.326 1.00 75.25 89 ASN A CA 1
ATOM 725 C C . ASN A 1 89 ? -8.227 10.070 -2.063 1.00 75.25 89 ASN A C 1
ATOM 727 O O . ASN A 1 89 ? -8.881 10.546 -1.142 1.00 75.25 89 ASN A O 1
ATOM 731 N N . TYR A 1 90 ? -8.685 9.091 -2.842 1.00 72.56 90 TYR A N 1
ATOM 732 C CA . TYR A 1 90 ? -9.987 8.489 -2.619 1.00 72.56 90 TYR A CA 1
ATOM 733 C C . TYR A 1 90 ? -10.029 7.767 -1.274 1.00 72.56 90 TYR A C 1
ATOM 735 O O . TYR A 1 90 ? -10.902 8.075 -0.469 1.00 72.56 90 TYR A O 1
ATOM 743 N N . ALA A 1 91 ? -9.051 6.895 -0.980 1.00 67.31 91 ALA A N 1
ATOM 744 C CA . ALA A 1 91 ? -8.928 6.256 0.333 1.00 67.31 91 ALA A CA 1
ATOM 745 C C . ALA A 1 91 ? -9.005 7.297 1.465 1.00 67.31 91 ALA A C 1
ATOM 747 O O . ALA A 1 91 ? -9.776 7.115 2.400 1.00 67.31 91 ALA A O 1
ATOM 748 N N . GLU A 1 92 ? -8.295 8.416 1.290 1.00 68.56 92 GLU A N 1
ATOM 749 C CA . GLU A 1 92 ? -8.443 9.721 1.950 1.00 68.56 92 GLU A CA 1
ATOM 750 C C . GLU A 1 92 ? -9.847 10.120 2.394 1.00 68.56 92 GLU A C 1
ATOM 752 O O . GLU A 1 92 ? -10.169 10.297 3.571 1.00 68.56 92 GLU A O 1
ATOM 757 N N . GLU A 1 93 ? -10.660 10.337 1.368 1.00 71.56 93 GLU A N 1
ATOM 758 C CA . GLU A 1 93 ? -11.998 10.906 1.441 1.00 71.56 93 GLU A CA 1
ATOM 759 C C . GLU A 1 93 ? -13.016 9.931 2.038 1.00 71.56 93 GLU A C 1
ATOM 761 O O . GLU A 1 93 ? -14.004 10.377 2.625 1.00 71.56 93 GLU A O 1
ATOM 766 N N . VAL A 1 94 ? -12.790 8.614 1.925 1.00 63.00 94 VAL A N 1
ATOM 767 C CA . VAL A 1 94 ? -13.705 7.604 2.487 1.00 63.00 94 VAL A CA 1
ATOM 768 C C . VAL A 1 94 ? -13.464 7.327 3.972 1.00 63.00 94 VAL A C 1
ATOM 770 O O . VAL A 1 94 ? -14.303 6.682 4.608 1.00 63.00 94 VAL A O 1
ATOM 773 N N . PHE A 1 95 ? -12.374 7.825 4.569 1.00 57.72 95 PHE A N 1
ATOM 774 C CA . PHE A 1 95 ? -12.281 7.845 6.027 1.00 57.72 95 PHE A CA 1
ATOM 775 C C . PHE A 1 95 ? -13.342 8.801 6.576 1.00 57.72 95 PHE A C 1
ATOM 777 O O . PHE A 1 95 ? -13.360 9.974 6.193 1.00 57.72 95 PHE A O 1
ATOM 784 N N . PRO A 1 96 ? -14.194 8.371 7.524 1.00 48.38 96 PRO A N 1
ATOM 785 C CA . PRO A 1 96 ? -14.975 9.328 8.279 1.00 48.38 96 PRO A CA 1
ATOM 786 C C . PRO A 1 96 ? -13.981 10.244 8.995 1.00 48.38 96 PRO A C 1
ATOM 788 O O . PRO A 1 96 ? -13.201 9.807 9.845 1.00 48.38 96 PRO A O 1
ATOM 791 N N . GLN A 1 97 ? -13.978 11.520 8.608 1.00 48.19 97 GLN A N 1
ATOM 792 C CA . GLN A 1 97 ? -13.434 12.586 9.434 1.00 48.19 97 GLN A CA 1
ATOM 793 C C . GLN A 1 97 ? -14.163 12.446 10.773 1.00 48.19 97 GLN A C 1
ATOM 795 O O . GLN A 1 97 ? -15.349 12.758 10.859 1.00 48.19 97 GLN A O 1
ATOM 800 N N . GLU A 1 98 ? -13.512 11.877 11.789 1.00 46.56 98 GLU A N 1
ATOM 801 C CA . GLU A 1 98 ? -14.006 12.002 13.154 1.00 46.56 98 GLU A CA 1
ATOM 802 C C . GLU A 1 98 ? -14.026 13.507 13.446 1.00 46.56 98 GLU A C 1
ATOM 804 O O . GLU A 1 98 ? -12.985 14.113 13.705 1.00 46.56 98 GLU A O 1
ATOM 809 N N . GLU A 1 99 ? -15.205 14.121 13.307 1.00 43.91 99 GLU A N 1
ATOM 810 C CA . GLU A 1 99 ? -15.523 15.407 13.913 1.00 43.91 99 GLU A CA 1
ATOM 811 C C . GLU A 1 99 ? -15.312 15.233 15.424 1.00 43.91 99 GLU A C 1
ATOM 813 O O . GLU A 1 99 ? -16.124 14.602 16.105 1.00 43.91 99 GLU A O 1
ATOM 818 N N . TYR A 1 100 ? -14.178 15.729 15.923 1.00 43.25 100 TYR A N 1
ATOM 819 C CA . TYR A 1 100 ? -13.953 15.972 17.350 1.00 43.25 100 TYR A CA 1
ATOM 820 C C . TYR A 1 100 ? -14.626 17.276 17.779 1.00 43.25 100 TYR A C 1
ATOM 822 O O . TYR A 1 100 ? -14.490 18.282 17.042 1.00 43.25 100 TYR A O 1
#